Protein AF-A0A838LS29-F1 (afdb_monomer)

Solvent-accessible surface area (backbone atoms only — not comparable to full-atom values): 7226 Å² total; per-residue (Å²): 132,85,78,78,78,80,71,76,75,75,80,71,60,74,45,73,81,57,61,80,43,62,44,79,78,46,74,43,65,39,37,97,50,36,33,42,37,30,31,32,81,41,39,52,58,79,73,52,44,45,55,38,37,40,35,32,22,52,63,91,50,91,59,64,66,37,36,34,31,22,33,35,32,70,69,50,40,70,80,36,83,61,40,15,29,37,35,38,34,34,38,89,30,74,45,78,76,52,75,38,51,57,38,71,37,68,68,57,31,52,53,54,43,49,53,52,49,34,69,74,34,65,92,33,60,65,68,76,128

Mean predicted aligned error: 7.36 Å

Structure (mmCIF, N/CA/C/O backbone):
data_AF-A0A838LS29-F1
#
_entry.id   AF-A0A838LS29-F1
#
loop_
_atom_site.group_PDB
_atom_site.id
_atom_site.type_symbol
_atom_site.label_atom_id
_atom_site.label_alt_id
_atom_site.label_comp_id
_atom_site.label_asym_id
_atom_site.label_entity_id
_atom_site.label_seq_id
_atom_site.pdbx_PDB_ins_code
_atom_site.Cartn_x
_atom_site.Cartn_y
_atom_site.Cartn_z
_atom_site.occupancy
_atom_site.B_iso_or_equiv
_atom_site.auth_seq_id
_atom_site.auth_comp_id
_atom_site.auth_asym_id
_atom_site.auth_atom_id
_atom_site.pdbx_PDB_model_num
ATOM 1 N N . MET A 1 1 ? -27.778 -4.793 33.695 1.00 40.75 1 MET A N 1
ATOM 2 C CA . MET A 1 1 ? -27.990 -5.344 32.341 1.00 40.75 1 MET A CA 1
ATOM 3 C C . MET A 1 1 ? -26.782 -4.949 31.517 1.00 40.75 1 MET A C 1
ATOM 5 O O . MET A 1 1 ? -26.514 -3.760 31.424 1.00 40.75 1 MET A O 1
ATOM 9 N N . ALA A 1 2 ? -25.989 -5.922 31.070 1.00 38.91 2 ALA A N 1
ATOM 10 C CA . ALA A 1 2 ? -24.790 -5.667 30.282 1.00 38.91 2 ALA A CA 1
ATOM 11 C C . ALA A 1 2 ? -25.202 -5.159 28.895 1.00 38.91 2 ALA A C 1
ATOM 13 O O . ALA A 1 2 ? -25.939 -5.836 28.182 1.00 38.91 2 ALA A O 1
ATOM 14 N N . THR A 1 3 ? -24.767 -3.952 28.547 1.00 44.28 3 THR A N 1
ATOM 15 C CA . THR A 1 3 ? -24.791 -3.433 27.180 1.00 44.28 3 THR A CA 1
ATOM 16 C C . THR A 1 3 ? -23.895 -4.333 26.342 1.00 44.28 3 THR A C 1
ATOM 18 O O . THR A 1 3 ? -22.685 -4.364 26.563 1.00 44.28 3 THR A O 1
ATOM 21 N N . GLY A 1 4 ? -24.493 -5.120 25.447 1.00 39.72 4 GLY A N 1
ATOM 22 C CA . GLY A 1 4 ? -23.745 -5.930 24.497 1.00 39.72 4 GLY A CA 1
ATOM 23 C C . GLY A 1 4 ? -22.843 -5.013 23.685 1.00 39.72 4 GLY A C 1
ATOM 24 O O . GLY A 1 4 ? -23.324 -4.139 22.971 1.00 39.72 4 GLY A O 1
ATOM 25 N N . THR A 1 5 ? -21.536 -5.178 23.834 1.00 45.72 5 THR A N 1
ATOM 26 C CA . THR A 1 5 ? -20.572 -4.699 22.855 1.00 45.72 5 THR A CA 1
ATOM 27 C C . THR A 1 5 ? -20.856 -5.480 21.581 1.00 45.72 5 THR A C 1
ATOM 29 O O . THR A 1 5 ? -20.456 -6.635 21.456 1.00 45.72 5 THR A O 1
ATOM 32 N N . GLU A 1 6 ? -21.605 -4.880 20.657 1.00 45.72 6 GLU A N 1
ATOM 33 C CA . GLU A 1 6 ? -21.626 -5.325 19.270 1.00 45.72 6 GLU A CA 1
ATOM 34 C C . GLU A 1 6 ? -20.189 -5.211 18.762 1.00 45.72 6 GLU A C 1
ATOM 36 O O . GLU A 1 6 ? -19.712 -4.146 18.373 1.00 45.72 6 GLU A O 1
ATOM 41 N N . THR A 1 7 ? -19.441 -6.307 18.858 1.00 49.97 7 THR A N 1
ATOM 42 C CA . THR A 1 7 ? -18.169 -6.442 18.167 1.00 49.97 7 THR A CA 1
ATOM 43 C C . THR A 1 7 ? -18.512 -6.452 16.690 1.00 49.97 7 THR A C 1
ATOM 45 O O . THR A 1 7 ? -18.894 -7.493 16.156 1.00 49.97 7 THR A O 1
ATOM 48 N N . ASN A 1 8 ? -18.461 -5.283 16.056 1.00 52.25 8 ASN A N 1
ATOM 49 C CA . ASN A 1 8 ? -18.589 -5.171 14.613 1.00 52.25 8 ASN A CA 1
ATOM 50 C C . ASN A 1 8 ? -17.545 -6.135 14.016 1.00 52.25 8 ASN A C 1
ATOM 52 O O . ASN A 1 8 ? -16.357 -5.977 14.324 1.00 52.25 8 ASN A O 1
ATOM 56 N N . PRO A 1 9 ? -17.955 -7.213 13.320 1.00 58.31 9 PRO A N 1
ATOM 57 C CA . PRO A 1 9 ? -17.022 -8.257 12.934 1.00 58.31 9 PRO A CA 1
ATOM 58 C C . PRO A 1 9 ? -15.950 -7.648 12.036 1.00 58.31 9 PRO A C 1
ATOM 60 O O . PRO A 1 9 ? -16.250 -6.877 11.124 1.00 58.31 9 PRO A O 1
ATOM 63 N N . LEU A 1 10 ? -14.691 -7.970 12.330 1.00 64.94 10 LEU A N 1
ATOM 64 C CA . LEU A 1 10 ? -13.555 -7.525 11.531 1.00 64.94 10 LEU A CA 1
ATOM 65 C C . LEU A 1 10 ? -13.797 -7.886 10.054 1.00 64.94 10 LEU A C 1
ATOM 67 O O . LEU A 1 10 ? -14.325 -8.972 9.781 1.00 64.94 10 LEU A O 1
ATOM 71 N N . PRO A 1 11 ? -13.420 -7.017 9.101 1.00 70.62 11 PRO A N 1
ATOM 72 C CA . PRO A 1 11 ? -13.636 -7.298 7.692 1.00 70.62 11 PRO A CA 1
ATOM 73 C C . PRO A 1 11 ? -12.964 -8.614 7.301 1.00 70.62 11 PRO A C 1
ATOM 75 O O . PRO A 1 11 ? -11.792 -8.849 7.602 1.00 70.62 11 PRO A O 1
ATOM 78 N N . THR A 1 12 ? -13.712 -9.479 6.616 1.00 81.50 12 THR A N 1
ATOM 79 C CA . THR A 1 12 ? -13.142 -10.689 6.020 1.00 81.50 12 THR A CA 1
ATOM 80 C C . THR A 1 12 ? -12.477 -10.303 4.710 1.00 81.50 12 THR A C 1
ATOM 82 O O . THR A 1 12 ? -13.147 -9.878 3.773 1.00 81.50 12 THR A O 1
ATOM 85 N N . TRP A 1 13 ? -11.158 -10.443 4.658 1.00 86.81 13 TRP A N 1
ATOM 86 C CA . TRP A 1 13 ? -10.369 -10.134 3.477 1.00 86.81 13 TRP A CA 1
ATOM 87 C C . TRP A 1 13 ? -10.384 -11.301 2.488 1.00 86.81 13 TRP A C 1
ATOM 89 O O . TRP A 1 13 ? -9.978 -12.410 2.831 1.00 86.81 13 TRP A O 1
ATOM 99 N N . GLN A 1 14 ? -10.807 -11.046 1.249 1.00 87.94 14 GLN A N 1
ATOM 100 C CA . GLN A 1 14 ? -10.693 -12.011 0.151 1.00 87.94 14 GLN A CA 1
ATOM 101 C C . GLN A 1 14 ? -9.237 -12.206 -0.275 1.00 87.94 14 GLN A C 1
ATOM 103 O O . GLN A 1 14 ? -8.837 -13.305 -0.655 1.00 87.94 14 GLN A O 1
ATOM 108 N N . TYR A 1 15 ? -8.446 -11.134 -0.214 1.00 86.81 15 TYR A N 1
ATOM 109 C CA . TYR A 1 15 ? -7.053 -11.155 -0.622 1.00 86.81 15 TYR A CA 1
ATOM 110 C C . TYR A 1 15 ? -6.235 -10.137 0.171 1.00 86.81 15 TYR A C 1
ATOM 112 O O . TYR A 1 15 ? -6.475 -8.934 0.096 1.00 86.81 15 TYR A O 1
ATOM 120 N N . LEU A 1 16 ? -5.258 -10.633 0.926 1.00 89.88 16 LEU A N 1
ATOM 121 C CA . LEU A 1 16 ? -4.243 -9.821 1.591 1.00 89.88 16 LEU A CA 1
ATOM 122 C C . LEU A 1 16 ? -2.946 -9.868 0.775 1.00 89.88 16 LEU A C 1
ATOM 124 O O . LEU A 1 16 ? -2.650 -10.908 0.177 1.00 89.88 16 LEU A O 1
ATOM 128 N N . PRO A 1 17 ? -2.140 -8.791 0.774 1.00 89.88 17 PRO A N 1
ATOM 129 C CA . PRO A 1 17 ? -0.806 -8.868 0.205 1.00 89.88 17 PRO A CA 1
ATOM 130 C C . PRO A 1 17 ? -0.004 -9.918 0.993 1.00 89.88 17 PRO A C 1
ATOM 132 O O . PRO A 1 17 ? -0.041 -9.895 2.226 1.00 89.88 17 PRO A O 1
ATOM 135 N N . PRO A 1 18 ? 0.723 -10.840 0.332 1.00 90.56 18 PRO A N 1
ATOM 136 C CA . PRO A 1 18 ? 1.493 -11.888 1.000 1.00 90.56 18 PRO A CA 1
ATOM 137 C C . PRO A 1 18 ? 2.783 -11.327 1.631 1.00 90.56 18 PRO A C 1
ATOM 139 O O . PRO A 1 18 ? 3.897 -11.690 1.259 1.00 90.56 18 PRO A O 1
ATOM 142 N N . ILE A 1 19 ? 2.636 -10.401 2.578 1.00 91.00 19 ILE A N 1
ATOM 143 C CA . ILE A 1 19 ? 3.711 -9.766 3.341 1.00 91.00 19 ILE A CA 1
ATOM 144 C C . ILE A 1 19 ? 3.846 -10.506 4.673 1.00 91.00 19 ILE A C 1
ATOM 146 O O . ILE A 1 19 ? 2.912 -10.562 5.466 1.00 91.00 19 ILE A O 1
ATOM 150 N N . GLU A 1 20 ? 5.020 -11.080 4.915 1.00 89.38 20 GLU A N 1
ATOM 151 C CA . GLU A 1 20 ? 5.343 -11.832 6.134 1.00 89.38 20 GLU A CA 1
ATOM 152 C C . GLU A 1 20 ? 5.881 -10.925 7.246 1.00 89.38 20 GLU A C 1
ATOM 154 O O . GLU A 1 20 ? 5.768 -11.239 8.429 1.00 89.38 20 GLU A O 1
ATOM 159 N N . TYR A 1 21 ? 6.521 -9.821 6.862 1.00 90.00 21 TYR A N 1
ATOM 160 C CA . TYR A 1 21 ? 7.170 -8.893 7.779 1.00 90.00 21 TYR A CA 1
ATOM 161 C C . TYR A 1 21 ? 7.231 -7.495 7.169 1.00 90.00 21 TYR A C 1
ATOM 163 O O . TYR A 1 21 ? 7.416 -7.352 5.959 1.00 90.00 21 TYR A O 1
ATOM 171 N N . GLY A 1 22 ? 7.141 -6.478 8.022 1.00 90.38 22 GLY A N 1
ATOM 172 C CA . GLY A 1 22 ? 7.400 -5.090 7.676 1.00 90.38 22 GLY A CA 1
ATOM 173 C C . GLY A 1 22 ? 7.780 -4.279 8.907 1.00 90.38 22 GLY A C 1
ATOM 174 O O . GLY A 1 22 ? 7.296 -4.538 10.007 1.00 90.38 22 GLY A O 1
ATOM 175 N N . GLU A 1 23 ? 8.648 -3.293 8.716 1.00 91.94 23 GLU A N 1
ATOM 176 C CA . GLU A 1 23 ? 9.062 -2.361 9.760 1.00 91.94 23 GLU A CA 1
ATOM 177 C C . GLU A 1 23 ? 8.242 -1.077 9.653 1.00 91.94 23 GLU A C 1
ATOM 179 O O . GLU A 1 23 ? 8.277 -0.409 8.617 1.00 91.94 23 GLU A O 1
ATOM 184 N N . THR A 1 24 ? 7.509 -0.726 10.711 1.00 90.56 24 THR A N 1
ATOM 185 C CA . THR A 1 24 ? 6.784 0.548 10.773 1.00 90.56 24 THR A CA 1
ATOM 186 C C . THR A 1 24 ? 7.778 1.696 10.873 1.00 90.56 24 THR A C 1
ATOM 188 O O . THR A 1 24 ? 8.550 1.763 11.825 1.00 90.56 24 THR A O 1
ATOM 191 N N . VAL A 1 25 ? 7.722 2.632 9.931 1.00 90.50 25 VAL A N 1
ATOM 192 C CA . VAL A 1 25 ? 8.613 3.807 9.911 1.00 90.50 25 VAL A CA 1
ATOM 193 C C . VAL A 1 25 ? 7.904 5.101 10.253 1.00 90.50 25 VAL A C 1
ATOM 195 O O . VAL A 1 25 ? 8.532 6.037 10.740 1.00 90.50 25 VAL A O 1
ATOM 198 N N . GLN A 1 26 ? 6.599 5.169 10.007 1.00 83.75 26 GLN A N 1
ATOM 199 C CA . GLN A 1 26 ? 5.817 6.361 10.288 1.00 83.75 26 GLN A C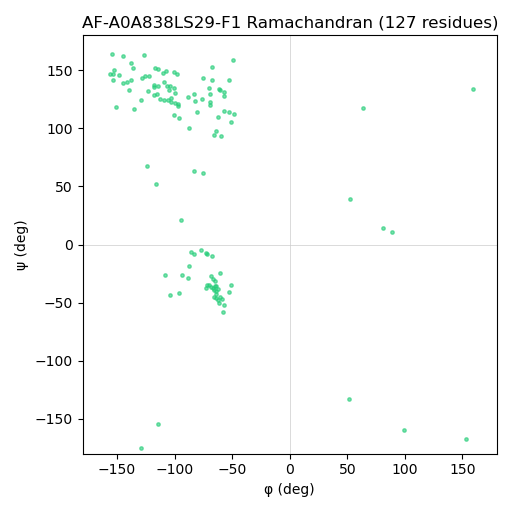A 1
ATOM 200 C C . GLN A 1 26 ? 4.366 5.987 10.557 1.00 83.75 26 GLN A C 1
ATOM 202 O O . GLN A 1 26 ? 3.854 4.991 10.043 1.00 83.75 26 GLN A O 1
ATOM 207 N N . SER A 1 27 ? 3.685 6.773 11.382 1.00 80.88 27 SER A N 1
ATOM 208 C CA . 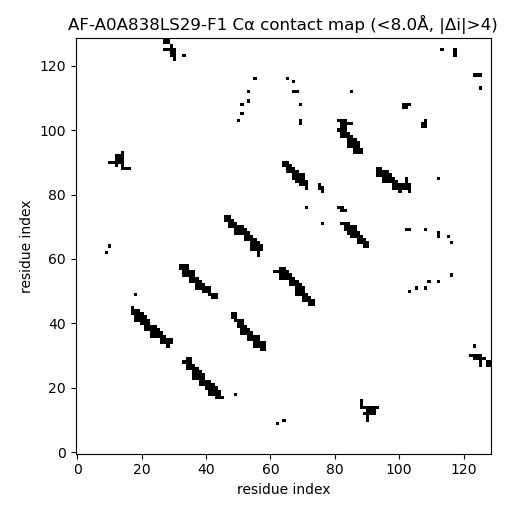SER A 1 27 ? 2.240 6.678 11.551 1.00 80.88 27 SER A CA 1
ATOM 209 C C . SER A 1 27 ? 1.647 8.070 11.692 1.00 80.88 27 SER A C 1
ATOM 211 O O . SER A 1 27 ? 2.225 8.922 12.360 1.00 80.88 27 SER A O 1
ATOM 213 N N . PHE A 1 28 ? 0.500 8.278 11.063 1.00 77.75 28 PHE A N 1
ATOM 214 C CA . PHE A 1 28 ? -0.264 9.514 11.097 1.00 77.75 28 PHE A CA 1
ATOM 215 C C . PHE A 1 28 ? -1.624 9.236 11.737 1.00 77.75 28 PHE A C 1
ATOM 217 O O . PHE A 1 28 ? -2.258 8.213 11.447 1.00 77.75 28 PHE A O 1
ATOM 224 N N . GLY A 1 29 ? -2.065 10.139 12.610 1.00 64.62 29 GLY A N 1
ATOM 225 C CA . GLY A 1 29 ? -3.469 10.206 13.007 1.00 64.62 29 GLY A CA 1
ATOM 226 C C . GLY A 1 29 ? -4.294 10.844 11.888 1.00 64.62 29 GLY A C 1
ATOM 227 O O . GLY A 1 29 ? -3.801 11.730 11.197 1.00 64.62 29 GLY A O 1
ATOM 228 N N . GLY A 1 30 ? -5.521 10.368 11.684 1.00 62.53 30 GLY A N 1
ATOM 229 C CA . GLY A 1 30 ? -6.512 10.984 10.799 1.00 62.53 30 GLY A CA 1
ATOM 230 C C . GLY A 1 30 ? -7.718 11.513 11.580 1.00 62.53 30 GLY A C 1
ATOM 231 O O . GLY A 1 30 ? -7.626 11.785 12.779 1.00 62.53 30 GLY A O 1
ATOM 232 N N . ALA A 1 31 ? -8.872 11.612 10.908 1.00 63.62 31 ALA A N 1
ATOM 233 C CA . ALA A 1 31 ? -10.162 11.850 11.564 1.00 63.62 31 ALA A CA 1
ATOM 234 C C . ALA A 1 31 ? -10.396 10.882 12.744 1.00 63.62 31 ALA A C 1
ATOM 236 O O . ALA A 1 31 ? -9.759 9.825 12.791 1.00 63.62 31 ALA A O 1
ATOM 237 N N . PRO A 1 32 ? -11.282 11.213 13.708 1.00 62.69 32 PRO A N 1
ATOM 238 C CA . PRO A 1 32 ? -11.422 10.454 14.947 1.00 62.69 32 PRO A CA 1
ATOM 239 C C . PRO A 1 32 ? -11.524 8.947 14.707 1.00 62.69 32 PRO A C 1
ATOM 241 O O . PRO A 1 32 ? -12.495 8.449 14.143 1.00 62.69 32 PRO A O 1
ATOM 244 N N . GLY A 1 33 ? -10.492 8.230 15.148 1.00 73.25 33 GLY A N 1
ATOM 245 C CA . GLY A 1 33 ? -10.419 6.784 15.024 1.00 73.25 33 GLY A CA 1
ATOM 246 C C . GLY A 1 33 ? -9.789 6.260 13.737 1.00 73.25 33 GLY A C 1
ATOM 247 O O . GLY A 1 33 ? -9.868 5.061 13.549 1.00 73.25 33 GLY A O 1
ATOM 248 N N . LEU A 1 34 ? -9.147 7.056 12.879 1.00 83.25 34 LEU A N 1
ATOM 249 C CA . LEU A 1 34 ? -8.332 6.539 11.771 1.00 83.25 34 LEU A CA 1
ATOM 250 C C . LEU A 1 34 ? -6.839 6.715 12.039 1.00 83.25 34 LEU A C 1
ATOM 252 O O . LEU A 1 34 ? -6.382 7.772 12.474 1.00 83.25 34 LEU A O 1
ATOM 256 N N . ARG A 1 35 ? -6.071 5.668 11.742 1.00 88.38 35 ARG A N 1
ATOM 257 C CA . ARG A 1 35 ? -4.609 5.664 11.821 1.00 88.38 35 ARG A CA 1
ATOM 258 C C . ARG A 1 35 ? -4.038 5.134 10.519 1.00 88.38 35 ARG A C 1
ATOM 260 O O . ARG A 1 35 ? -4.326 4.000 10.146 1.00 88.38 35 ARG A O 1
ATOM 267 N N . VAL A 1 36 ? -3.169 5.907 9.880 1.00 91.19 36 VAL A N 1
ATOM 268 C CA . VAL A 1 36 ? -2.383 5.446 8.731 1.00 91.19 36 VAL A CA 1
ATOM 269 C C . VAL A 1 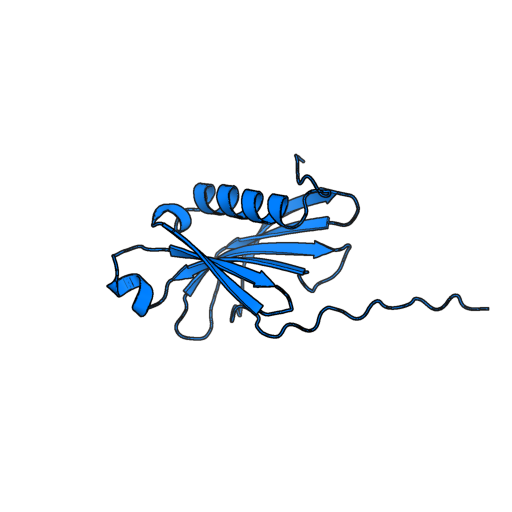36 ? -0.996 5.074 9.228 1.00 91.19 36 VAL A C 1
ATOM 271 O O . VAL A 1 36 ? -0.314 5.913 9.806 1.00 91.19 36 VAL A O 1
ATOM 274 N N . ALA A 1 37 ? -0.562 3.836 9.018 1.00 93.31 37 ALA A N 1
ATOM 275 C CA . ALA A 1 37 ? 0.800 3.407 9.313 1.00 93.31 37 ALA A CA 1
ATOM 276 C C . ALA A 1 37 ? 1.527 3.044 8.022 1.00 93.31 37 ALA A C 1
ATOM 278 O O . ALA A 1 37 ? 0.978 2.355 7.162 1.00 93.31 37 ALA A O 1
ATOM 279 N N . PHE A 1 38 ? 2.771 3.490 7.907 1.00 95.00 38 PHE A N 1
ATOM 280 C CA . PHE A 1 38 ? 3.630 3.180 6.782 1.00 95.00 38 PHE A CA 1
ATOM 281 C C . PHE A 1 38 ? 4.744 2.223 7.184 1.00 95.00 38 PHE A C 1
ATOM 283 O O . PHE A 1 38 ? 5.365 2.374 8.240 1.00 95.00 38 PHE A O 1
ATOM 290 N N . TYR A 1 39 ? 5.025 1.282 6.291 1.00 96.19 39 TYR A N 1
ATOM 291 C CA . TYR A 1 39 ? 5.976 0.205 6.488 1.00 96.19 39 TYR A CA 1
ATOM 292 C C . TYR A 1 39 ? 7.011 0.162 5.363 1.00 96.19 39 TYR A C 1
ATOM 294 O O . TYR A 1 39 ? 6.700 0.405 4.193 1.00 96.19 39 TYR A O 1
ATOM 302 N N . THR A 1 40 ? 8.237 -0.198 5.732 1.00 95.50 40 THR A N 1
ATOM 303 C CA . THR A 1 40 ? 9.367 -0.474 4.834 1.00 95.50 40 THR A CA 1
ATOM 304 C C . THR A 1 40 ? 9.994 -1.828 5.177 1.00 95.50 40 THR A C 1
ATOM 306 O O . THR A 1 40 ? 9.487 -2.551 6.037 1.00 95.50 40 THR A O 1
ATOM 309 N N . ASN A 1 41 ? 11.104 -2.174 4.514 1.00 91.62 41 ASN A N 1
ATOM 310 C CA . ASN A 1 41 ? 11.862 -3.408 4.749 1.00 91.62 41 ASN A CA 1
ATOM 311 C C . ASN A 1 41 ? 10.952 -4.643 4.686 1.00 91.62 41 ASN A C 1
ATOM 313 O O . ASN A 1 41 ? 11.063 -5.572 5.488 1.00 91.62 41 ASN A O 1
ATOM 317 N N . LEU A 1 42 ? 10.010 -4.612 3.739 1.00 94.56 42 LEU A N 1
ATOM 318 C CA . LEU A 1 42 ? 8.986 -5.630 3.619 1.00 94.56 42 LEU A CA 1
ATOM 319 C C . LEU A 1 42 ? 9.597 -6.943 3.137 1.00 94.56 42 LEU A C 1
ATOM 321 O O . LEU A 1 42 ? 10.359 -6.985 2.169 1.00 94.56 42 LEU A O 1
ATOM 325 N N . ARG A 1 43 ? 9.205 -8.034 3.788 1.00 92.00 43 ARG A N 1
ATOM 326 C CA . ARG A 1 43 ? 9.475 -9.390 3.321 1.00 92.00 43 ARG A CA 1
ATOM 327 C C . ARG A 1 43 ? 8.185 -9.976 2.781 1.00 92.00 43 ARG A C 1
ATOM 329 O O . ARG A 1 43 ? 7.178 -10.019 3.480 1.00 92.00 43 ARG A O 1
ATOM 336 N N . SER A 1 44 ? 8.235 -10.426 1.538 1.00 89.44 44 SER A N 1
ATOM 337 C CA . SER A 1 44 ? 7.102 -11.012 0.830 1.00 89.44 44 SER A CA 1
ATOM 338 C C . SER A 1 44 ? 7.282 -12.517 0.676 1.00 89.44 44 SER A C 1
ATOM 340 O O . SER A 1 44 ? 8.411 -13.000 0.570 1.00 89.44 44 SER A O 1
ATOM 342 N N . SER A 1 45 ? 6.173 -13.251 0.645 1.00 86.12 45 SER A N 1
ATOM 343 C CA . SER A 1 45 ? 6.138 -14.622 0.149 1.00 86.12 45 SER A CA 1
ATOM 344 C C . SER A 1 45 ? 5.595 -14.638 -1.280 1.00 86.12 45 SER A C 1
ATOM 346 O O . SER A 1 45 ? 4.603 -13.990 -1.608 1.00 86.12 45 SER A O 1
ATOM 348 N N . GLY A 1 46 ? 6.260 -15.388 -2.160 1.00 87.00 46 GLY A N 1
ATOM 349 C CA . GLY A 1 46 ? 5.846 -15.551 -3.554 1.00 87.00 46 GLY A CA 1
ATOM 350 C C . GLY A 1 46 ? 6.600 -14.666 -4.550 1.00 87.00 46 GLY A C 1
ATOM 351 O O . GLY A 1 46 ? 7.731 -14.249 -4.315 1.00 87.00 46 GLY A O 1
ATOM 352 N N . ALA A 1 47 ? 5.991 -14.466 -5.723 1.00 87.88 47 ALA A N 1
ATOM 353 C CA . ALA A 1 47 ? 6.642 -13.830 -6.872 1.00 87.88 47 ALA A CA 1
ATOM 354 C C . ALA A 1 47 ? 6.522 -12.297 -6.891 1.00 87.88 47 ALA A C 1
ATOM 356 O O . ALA A 1 47 ? 7.273 -11.639 -7.608 1.00 87.88 47 ALA A O 1
ATOM 357 N N . VAL A 1 48 ? 5.575 -11.731 -6.140 1.00 91.00 48 VAL A N 1
ATOM 358 C CA . VAL A 1 48 ? 5.392 -10.280 -6.024 1.00 91.00 48 VAL A CA 1
ATOM 359 C C . VAL A 1 48 ? 6.266 -9.776 -4.887 1.00 91.00 48 VAL A C 1
ATOM 361 O O . VAL A 1 48 ? 6.182 -10.277 -3.771 1.00 91.00 48 VAL A O 1
ATOM 364 N N . GLN A 1 49 ? 7.095 -8.780 -5.172 1.00 92.31 49 GLN A N 1
ATOM 365 C CA . GLN A 1 49 ? 7.905 -8.094 -4.181 1.00 92.31 49 GLN A CA 1
ATOM 366 C C . GLN A 1 49 ? 7.237 -6.782 -3.798 1.00 92.31 49 GLN A C 1
ATOM 368 O O . GLN A 1 49 ? 6.894 -5.977 -4.662 1.00 92.31 49 GLN A O 1
ATOM 373 N N . PHE A 1 50 ? 7.104 -6.553 -2.498 1.00 95.00 50 PHE A N 1
ATOM 374 C CA . PHE A 1 50 ? 6.612 -5.299 -1.947 1.00 95.00 50 PHE A CA 1
ATOM 375 C C . PHE A 1 50 ? 7.781 -4.505 -1.390 1.00 95.00 50 PHE A C 1
ATOM 377 O O . PHE A 1 50 ? 8.641 -5.065 -0.713 1.00 95.00 50 PHE A O 1
ATOM 384 N N . ARG A 1 51 ? 7.815 -3.204 -1.661 1.00 94.81 51 ARG A N 1
ATOM 385 C CA . ARG A 1 51 ? 8.850 -2.313 -1.124 1.00 94.81 51 ARG A CA 1
ATOM 386 C C . ARG A 1 51 ? 8.336 -1.447 0.008 1.00 94.81 51 ARG A C 1
ATOM 388 O O . ARG A 1 51 ? 9.012 -1.309 1.023 1.00 94.81 51 ARG A O 1
ATOM 395 N N . TYR A 1 52 ? 7.137 -0.908 -0.174 1.00 97.25 52 TYR A N 1
ATOM 396 C CA . TYR A 1 52 ? 6.470 -0.044 0.786 1.00 97.25 52 TYR A CA 1
ATOM 397 C C . TYR A 1 52 ? 5.002 -0.439 0.921 1.00 97.25 52 TYR A C 1
ATOM 399 O O . TYR A 1 52 ? 4.406 -0.969 -0.019 1.00 97.25 52 TYR A O 1
ATOM 407 N N . LEU A 1 53 ? 4.437 -0.176 2.094 1.00 97.38 53 LEU A N 1
ATOM 408 C CA . LEU A 1 53 ? 3.034 -0.410 2.412 1.00 97.38 53 LEU A CA 1
ATOM 409 C C . LEU A 1 53 ? 2.523 0.767 3.242 1.00 97.38 53 LEU A C 1
ATOM 411 O O . LEU A 1 53 ? 3.158 1.152 4.217 1.00 97.38 53 LEU A O 1
ATOM 415 N N . ALA A 1 54 ? 1.367 1.300 2.876 1.00 96.06 54 ALA A N 1
ATOM 416 C CA . ALA A 1 54 ? 0.556 2.180 3.700 1.00 96.06 54 ALA A CA 1
ATOM 417 C C . ALA A 1 54 ? -0.687 1.392 4.114 1.00 96.06 54 ALA A C 1
ATOM 419 O O . ALA A 1 54 ? -1.384 0.865 3.251 1.00 96.06 54 ALA A O 1
ATOM 420 N N . ALA A 1 55 ? -0.960 1.284 5.409 1.00 94.75 55 ALA A N 1
ATOM 421 C CA . ALA A 1 55 ? -2.109 0.560 5.936 1.00 94.75 55 ALA A CA 1
ATOM 422 C C . ALA A 1 55 ? -2.959 1.483 6.810 1.00 94.75 55 ALA A C 1
ATOM 424 O O . ALA A 1 55 ? -2.439 2.180 7.683 1.00 94.75 55 ALA A O 1
ATOM 425 N N . VAL A 1 56 ? -4.266 1.473 6.576 1.00 92.44 56 VAL A N 1
ATOM 426 C CA . VAL A 1 56 ? -5.243 2.282 7.305 1.00 92.44 56 VAL A CA 1
ATOM 427 C C . VAL A 1 56 ? -5.974 1.395 8.297 1.00 92.44 56 VAL A C 1
ATOM 429 O O . VAL A 1 56 ? -6.538 0.372 7.918 1.00 92.44 56 VAL A O 1
ATOM 432 N N . TYR A 1 57 ? -5.984 1.799 9.560 1.00 89.94 57 TYR A N 1
ATOM 433 C CA . TYR A 1 57 ? -6.637 1.109 10.669 1.00 89.94 57 TYR A CA 1
ATOM 434 C C . TYR A 1 57 ? -7.731 1.987 11.263 1.00 89.94 57 TYR A C 1
ATOM 436 O O . TYR A 1 57 ? -7.596 3.212 11.257 1.00 89.94 57 TYR A O 1
ATOM 444 N N . VAL A 1 58 ? -8.760 1.357 11.839 1.00 83.81 58 VAL A N 1
ATOM 445 C CA . VAL A 1 58 ? -9.748 2.049 12.679 1.00 83.81 58 VAL A CA 1
ATOM 446 C C . VAL A 1 58 ? -9.519 1.748 14.158 1.00 83.81 58 VAL A C 1
ATOM 448 O O . VAL A 1 58 ? -9.344 0.591 14.536 1.00 83.81 58 VAL A O 1
ATOM 451 N N . GLY A 1 59 ? -9.533 2.782 14.997 1.00 76.00 59 GLY A N 1
ATOM 452 C CA . GLY A 1 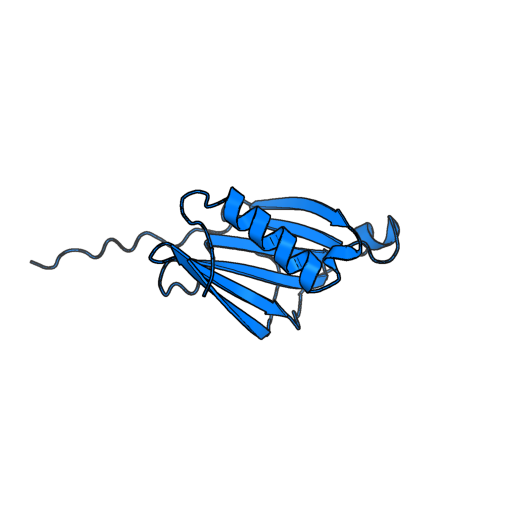59 ? -9.262 2.719 16.428 1.00 76.00 59 GLY A CA 1
ATOM 453 C C . GLY A 1 59 ? -7.952 1.990 16.721 1.00 76.00 59 GLY A C 1
ATO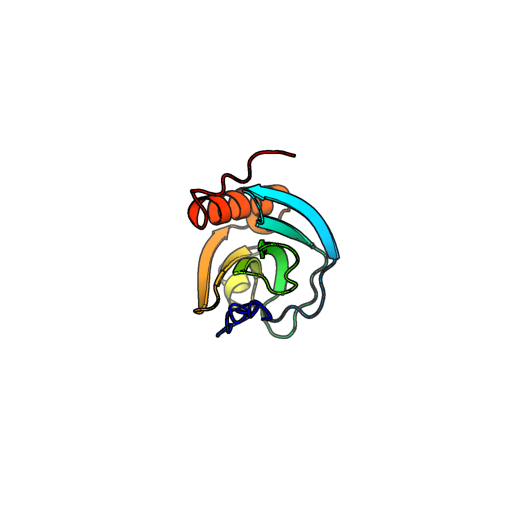M 454 O O . GLY A 1 59 ? -6.944 2.196 16.047 1.00 76.00 59 GLY A O 1
ATOM 455 N N . ASP A 1 60 ? -8.008 1.076 17.686 1.00 75.12 60 ASP A N 1
ATOM 456 C CA . ASP A 1 60 ? -6.877 0.233 18.086 1.00 75.12 60 ASP A CA 1
ATOM 457 C C . ASP A 1 60 ? -6.876 -1.140 17.387 1.00 75.12 60 ASP A C 1
ATOM 459 O O . ASP A 1 60 ? -6.273 -2.101 17.872 1.00 75.12 60 ASP A O 1
ATOM 463 N N . THR A 1 61 ? -7.568 -1.277 16.249 1.00 80.81 61 THR A N 1
ATOM 464 C CA . THR A 1 61 ? -7.609 -2.558 15.532 1.00 80.81 61 THR A CA 1
ATOM 465 C C . THR A 1 61 ? -6.240 -2.920 14.952 1.00 80.81 61 THR A C 1
ATOM 467 O O . THR A 1 61 ? -5.491 -2.081 14.448 1.00 80.81 61 THR A O 1
ATOM 470 N N . MET A 1 62 ? -5.914 -4.214 15.006 1.00 81.06 62 MET A N 1
ATOM 471 C CA . MET A 1 62 ? -4.721 -4.771 14.355 1.00 81.06 62 MET A CA 1
ATOM 472 C C . MET A 1 62 ? -4.965 -5.142 12.887 1.00 81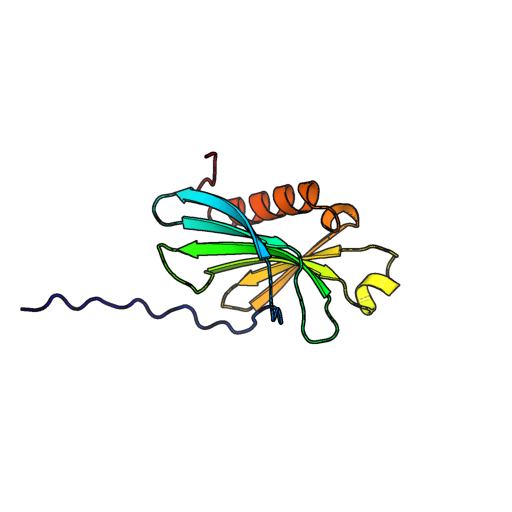.06 62 MET A C 1
ATOM 474 O O . MET A 1 62 ? -4.030 -5.523 12.190 1.00 81.06 62 MET A O 1
ATOM 478 N N . PHE A 1 63 ? -6.211 -5.051 12.417 1.00 84.50 63 PHE A N 1
ATOM 479 C CA . PHE A 1 63 ? -6.591 -5.408 11.057 1.00 84.50 63 PHE A CA 1
ATOM 480 C C . PHE A 1 63 ? -6.788 -4.136 10.239 1.00 84.50 63 PHE A C 1
ATOM 482 O O . PHE A 1 63 ? -7.607 -3.299 10.628 1.00 84.50 63 PHE A O 1
ATOM 489 N N . PRO A 1 64 ? -6.063 -3.967 9.125 1.00 90.38 64 PRO A N 1
ATOM 490 C CA . PRO A 1 64 ? -6.279 -2.817 8.272 1.00 90.38 64 PRO A CA 1
ATOM 491 C C . PRO A 1 64 ? -7.657 -2.904 7.606 1.00 90.38 64 PRO A C 1
ATOM 493 O O . PRO A 1 64 ? -8.189 -3.994 7.382 1.00 90.38 64 PRO A O 1
ATOM 496 N N . LEU A 1 65 ? -8.221 -1.746 7.276 1.00 90.44 65 LEU A N 1
ATOM 497 C CA . LEU A 1 65 ? -9.399 -1.599 6.418 1.00 90.44 65 LEU A CA 1
ATOM 498 C C . LEU A 1 65 ? -9.020 -1.366 4.959 1.00 90.44 65 LEU A C 1
ATOM 500 O O . LEU A 1 65 ? -9.792 -1.668 4.058 1.00 90.44 65 LEU A O 1
ATOM 504 N N . PHE A 1 66 ? -7.835 -0.809 4.736 1.00 93.38 66 PHE A N 1
ATOM 505 C CA . PHE A 1 66 ? -7.363 -0.411 3.424 1.00 93.38 66 PHE A CA 1
ATOM 506 C C . PHE A 1 66 ? -5.846 -0.450 3.405 1.00 93.38 66 PHE A C 1
ATOM 508 O O . PHE A 1 66 ? -5.200 -0.081 4.391 1.00 93.38 66 PHE A O 1
ATOM 515 N N . MET A 1 67 ? -5.273 -0.893 2.293 1.00 96.56 67 MET A N 1
ATOM 516 C CA . MET A 1 67 ? -3.829 -0.895 2.112 1.00 96.56 67 MET A CA 1
ATOM 517 C C . MET A 1 67 ? -3.447 -0.431 0.713 1.00 96.56 67 MET A C 1
ATOM 519 O O . MET A 1 67 ? -4.080 -0.808 -0.273 1.00 96.56 67 MET A O 1
ATOM 523 N N . VAL A 1 68 ? -2.363 0.336 0.641 1.00 97.75 68 VAL A N 1
ATOM 524 C CA . VAL A 1 68 ? -1.688 0.712 -0.601 1.00 97.75 68 VAL A CA 1
ATOM 525 C C . VAL A 1 68 ? -0.275 0.154 -0.568 1.00 97.75 68 VAL A C 1
ATOM 527 O O . VAL A 1 68 ? 0.456 0.382 0.393 1.00 97.75 68 VAL A O 1
ATOM 530 N N . THR A 1 69 ? 0.134 -0.557 -1.607 1.00 97.69 69 THR A N 1
ATOM 531 C CA . THR A 1 69 ? 1.467 -1.145 -1.734 1.00 97.69 69 THR A CA 1
ATOM 532 C C . THR A 1 69 ? 2.240 -0.513 -2.879 1.00 97.69 69 THR A C 1
ATOM 534 O O . THR A 1 69 ? 1.670 -0.097 -3.882 1.00 97.69 69 THR A O 1
ATOM 537 N N . SER A 1 70 ? 3.562 -0.485 -2.741 1.00 97.12 70 SER A N 1
ATOM 538 C CA . SER A 1 70 ? 4.485 -0.391 -3.870 1.00 97.12 70 SER A CA 1
ATOM 539 C C . SER A 1 70 ? 4.945 -1.804 -4.207 1.00 97.12 70 SER A C 1
ATOM 541 O O . SER A 1 70 ? 5.671 -2.421 -3.420 1.00 97.12 70 SER A O 1
ATOM 543 N N . GLU A 1 71 ? 4.478 -2.336 -5.335 1.00 94.94 71 GLU A N 1
ATOM 544 C CA . GLU A 1 71 ? 4.662 -3.736 -5.717 1.00 94.94 71 GLU A CA 1
ATOM 545 C C . GLU A 1 71 ? 5.366 -3.894 -7.068 1.00 94.94 71 GLU A C 1
ATOM 547 O O . GLU A 1 71 ? 5.194 -3.103 -7.992 1.00 94.94 71 GLU A O 1
ATOM 552 N N . THR A 1 72 ? 6.181 -4.932 -7.199 1.00 93.19 72 THR A N 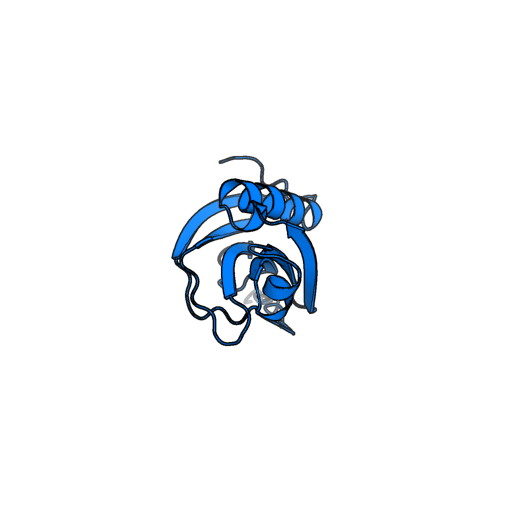1
ATOM 553 C CA . THR A 1 72 ? 6.796 -5.322 -8.467 1.00 93.19 72 THR A CA 1
ATOM 554 C C . THR A 1 72 ? 6.754 -6.835 -8.625 1.00 93.19 72 THR A C 1
ATOM 556 O O . THR A 1 72 ? 6.644 -7.578 -7.653 1.00 93.19 72 THR A O 1
ATOM 559 N N . SER A 1 73 ? 6.803 -7.318 -9.858 1.00 90.56 73 SER A N 1
ATOM 560 C CA . SER A 1 73 ? 6.761 -8.746 -10.171 1.00 90.56 73 SER A CA 1
ATOM 561 C C . SER A 1 73 ? 7.645 -9.037 -11.382 1.00 90.56 73 SER A C 1
ATOM 563 O O . SER A 1 73 ? 7.952 -8.114 -12.142 1.00 90.56 73 SER A O 1
ATOM 565 N N . PRO A 1 74 ? 8.036 -10.302 -11.622 1.00 87.25 74 PRO A N 1
ATOM 566 C CA . PRO A 1 74 ? 8.776 -10.666 -12.825 1.00 87.25 74 PRO A CA 1
ATOM 567 C C . PRO A 1 74 ? 8.087 -10.196 -14.110 1.00 87.25 74 PRO A C 1
ATOM 569 O O . PRO A 1 74 ? 8.759 -9.679 -14.992 1.00 87.25 74 PRO A O 1
ATOM 572 N N . GLY A 1 75 ? 6.755 -10.303 -14.192 1.00 85.75 75 GLY A N 1
ATOM 573 C CA . GLY A 1 75 ? 5.985 -9.810 -15.339 1.00 85.75 75 GLY A CA 1
ATOM 574 C C . GLY A 1 75 ? 6.101 -8.296 -15.512 1.00 85.75 75 GLY A C 1
ATOM 575 O O . GLY A 1 75 ? 6.443 -7.824 -16.590 1.00 85.75 75 GLY A O 1
ATOM 576 N N . LEU A 1 76 ? 5.920 -7.534 -14.430 1.00 84.81 76 LEU A N 1
ATOM 577 C CA . LEU A 1 76 ? 6.012 -6.073 -14.472 1.00 84.81 76 LEU A CA 1
ATOM 578 C C . LEU A 1 76 ? 7.430 -5.583 -14.814 1.00 84.81 76 LEU A C 1
ATOM 580 O O . LEU A 1 76 ? 7.603 -4.595 -15.526 1.00 84.81 76 LEU A O 1
ATOM 584 N N . ALA A 1 77 ? 8.449 -6.295 -14.332 1.00 78.88 77 ALA A N 1
ATOM 585 C CA . ALA A 1 77 ? 9.847 -5.991 -14.608 1.00 78.88 77 ALA A CA 1
ATOM 586 C C . ALA A 1 77 ? 10.235 -6.240 -16.079 1.00 78.88 77 ALA A C 1
ATOM 588 O O . ALA A 1 77 ? 11.155 -5.586 -16.580 1.00 78.88 77 ALA A O 1
ATOM 589 N N . LEU A 1 78 ? 9.546 -7.156 -16.774 1.00 78.31 78 LEU A N 1
ATOM 590 C CA . LEU A 1 78 ? 9.750 -7.416 -18.204 1.00 78.31 78 LEU A CA 1
ATOM 591 C C . LEU A 1 78 ? 9.213 -6.275 -19.079 1.00 78.31 78 LEU A C 1
ATOM 593 O O . LEU A 1 78 ? 9.851 -5.928 -20.071 1.00 78.31 78 LEU A O 1
ATOM 597 N N . ASP A 1 79 ? 8.114 -5.635 -18.672 1.00 72.12 79 ASP A N 1
ATOM 598 C CA . ASP A 1 79 ? 7.527 -4.484 -19.376 1.00 72.12 79 ASP A CA 1
ATOM 599 C C . ASP A 1 79 ? 8.361 -3.195 -19.241 1.00 72.12 79 ASP A C 1
ATOM 601 O O . ASP A 1 79 ? 8.056 -2.169 -19.860 1.00 72.12 79 ASP A O 1
ATOM 605 N N . GLY A 1 80 ? 9.396 -3.205 -18.399 1.00 63.69 80 GLY A N 1
ATOM 606 C CA . GLY A 1 80 ? 10.347 -2.113 -18.231 1.00 63.69 80 GLY A CA 1
ATOM 607 C C . GLY A 1 80 ? 11.086 -2.195 -16.898 1.00 63.69 80 GLY A C 1
ATOM 608 O O . GLY A 1 80 ? 10.478 -2.381 -15.844 1.00 63.69 80 GLY A O 1
ATOM 609 N N . LYS A 1 81 ? 12.413 -2.010 -16.931 1.00 64.38 81 LYS A N 1
ATOM 610 C CA . LYS A 1 81 ? 13.244 -2.021 -15.719 1.00 64.38 81 LYS A CA 1
ATOM 611 C C . LYS A 1 81 ? 12.750 -0.976 -14.720 1.00 64.38 81 LYS A C 1
ATOM 613 O O . LYS A 1 81 ? 12.649 0.201 -15.049 1.00 64.38 81 LYS A O 1
ATOM 618 N N . GLY A 1 82 ? 12.520 -1.419 -13.487 1.00 67.38 82 GLY A N 1
ATOM 619 C CA . GLY A 1 82 ? 12.226 -0.534 -12.365 1.00 67.38 82 GLY A CA 1
ATOM 620 C C . GLY A 1 82 ? 10.782 -0.055 -12.282 1.00 67.38 82 GLY A C 1
ATOM 621 O O . GLY A 1 82 ? 10.543 0.877 -11.531 1.00 67.38 82 GLY A O 1
ATOM 622 N N . LYS A 1 83 ? 9.830 -0.660 -13.004 1.00 86.25 83 LYS A N 1
ATOM 623 C CA . LYS A 1 83 ? 8.405 -0.364 -12.813 1.00 86.25 83 LYS A CA 1
ATOM 624 C C . LYS A 1 83 ? 7.917 -0.890 -11.460 1.00 86.25 83 LYS A C 1
ATOM 626 O O . LYS A 1 83 ? 8.112 -2.063 -11.126 1.00 86.25 83 LYS A O 1
ATOM 631 N N . TRP A 1 84 ? 7.262 -0.005 -10.720 1.00 94.38 84 TRP A N 1
ATOM 632 C CA . TRP A 1 84 ? 6.547 -0.297 -9.487 1.00 94.38 84 TRP A CA 1
ATOM 633 C C . TRP A 1 84 ? 5.077 0.037 -9.707 1.00 94.38 84 TRP A C 1
ATOM 635 O O . TRP A 1 84 ? 4.748 1.055 -10.313 1.00 94.38 84 TRP A O 1
ATOM 645 N N . ALA A 1 85 ? 4.199 -0.843 -9.261 1.00 95.19 85 ALA A N 1
ATOM 646 C CA . ALA A 1 85 ? 2.763 -0.658 -9.293 1.00 95.19 85 ALA A CA 1
ATOM 647 C C . ALA A 1 85 ? 2.274 -0.157 -7.931 1.00 95.19 85 ALA A C 1
ATOM 649 O O . ALA A 1 85 ? 2.806 -0.548 -6.891 1.00 95.19 85 ALA A O 1
ATOM 650 N N . LEU A 1 86 ? 1.239 0.679 -7.947 1.00 97.12 86 LEU A N 1
ATOM 651 C CA . LEU A 1 86 ? 0.431 0.968 -6.770 1.00 97.12 86 LEU A CA 1
ATOM 652 C C . LEU A 1 86 ? -0.678 -0.072 -6.668 1.00 97.12 86 LEU A C 1
ATOM 654 O O . LEU A 1 86 ? -1.687 0.014 -7.375 1.00 97.12 86 LEU A O 1
ATOM 658 N N . GLY A 1 87 ? -0.483 -1.065 -5.806 1.00 96.81 87 GLY A N 1
ATOM 659 C CA . GLY A 1 87 ? -1.512 -2.043 -5.476 1.00 96.81 87 GLY A CA 1
ATOM 660 C C . GLY A 1 87 ? -2.437 -1.483 -4.406 1.00 96.81 87 GLY A C 1
ATOM 661 O O . GLY A 1 87 ? -1.976 -0.989 -3.383 1.00 96.81 87 GLY A O 1
ATOM 662 N N . VAL A 1 88 ? -3.746 -1.549 -4.620 1.00 97.50 88 VAL A N 1
ATOM 663 C CA . VAL A 1 88 ? -4.744 -1.188 -3.610 1.00 97.50 88 VAL A CA 1
ATOM 664 C C . VAL A 1 88 ? -5.496 -2.431 -3.191 1.00 97.50 88 VAL A C 1
ATOM 666 O O . VAL A 1 88 ? -6.076 -3.119 -4.029 1.00 97.50 88 VAL A O 1
ATOM 669 N N . PHE A 1 89 ? -5.510 -2.682 -1.890 1.00 96.25 89 PHE A N 1
ATOM 670 C CA . PHE A 1 89 ? -6.158 -3.822 -1.272 1.00 96.25 89 PHE A CA 1
ATOM 671 C C . PHE A 1 89 ? -7.303 -3.323 -0.390 1.00 96.25 89 PHE A C 1
ATOM 673 O O . PHE A 1 89 ? -7.115 -2.449 0.462 1.00 96.25 89 PHE A O 1
ATOM 680 N N . ARG A 1 90 ? -8.476 -3.920 -0.596 1.00 94.06 90 ARG A N 1
ATOM 681 C CA . ARG A 1 90 ? -9.694 -3.771 0.205 1.00 94.06 90 ARG A CA 1
ATOM 682 C C . ARG A 1 90 ? -10.194 -5.156 0.635 1.00 94.06 90 ARG A C 1
ATOM 684 O O . ARG A 1 90 ? -9.801 -6.147 0.010 1.00 94.06 90 ARG A O 1
ATOM 691 N N . PRO A 1 91 ? -11.073 -5.263 1.645 1.00 91.00 91 PRO A N 1
ATOM 692 C CA . PRO A 1 91 ? -11.640 -6.547 2.050 1.00 91.00 91 PRO A CA 1
ATOM 693 C C . PRO A 1 91 ? -12.226 -7.351 0.878 1.00 91.00 91 PRO A C 1
ATOM 695 O O . PRO A 1 91 ? -12.090 -8.570 0.827 1.00 91.00 91 PRO A O 1
ATOM 698 N N . GLU A 1 92 ? -12.810 -6.671 -0.104 1.00 90.25 92 GLU A N 1
ATOM 699 C CA . GLU A 1 92 ? -13.414 -7.250 -1.301 1.00 90.25 92 GLU A CA 1
ATOM 700 C C . GLU A 1 92 ? -12.437 -7.579 -2.442 1.00 90.25 92 GLU A C 1
ATOM 702 O O . GLU A 1 92 ? -12.858 -8.210 -3.409 1.00 90.25 92 GLU A O 1
ATOM 707 N N . GLY A 1 93 ? -11.157 -7.193 -2.366 1.00 93.31 93 GLY A N 1
ATOM 708 C CA . GLY A 1 93 ? -10.172 -7.578 -3.380 1.00 93.31 93 GLY A CA 1
ATOM 709 C C . GLY A 1 93 ? -8.982 -6.634 -3.559 1.00 93.31 93 GLY A C 1
ATOM 710 O O . GLY A 1 93 ? -8.721 -5.738 -2.758 1.00 93.31 93 GLY A O 1
ATOM 711 N N . HIS A 1 94 ? -8.248 -6.850 -4.651 1.00 94.50 94 HIS A N 1
ATOM 712 C CA . HIS A 1 94 ? -7.036 -6.109 -5.013 1.00 94.50 94 HIS A CA 1
ATOM 713 C C . HIS A 1 94 ? -7.112 -5.569 -6.437 1.00 94.50 94 HIS A C 1
ATOM 715 O O . HIS A 1 94 ? -7.663 -6.209 -7.332 1.00 94.50 94 HIS A O 1
ATOM 721 N N . ALA A 1 95 ? -6.562 -4.373 -6.635 1.00 94.69 95 ALA A N 1
ATOM 722 C CA . ALA A 1 95 ? -6.447 -3.747 -7.941 1.00 94.69 95 ALA A CA 1
ATOM 723 C C . ALA A 1 95 ? -5.153 -2.940 -8.054 1.00 94.69 95 ALA A C 1
ATOM 725 O O . ALA A 1 95 ? -4.812 -2.173 -7.154 1.00 94.69 95 ALA A O 1
ATOM 726 N N . THR A 1 96 ? -4.490 -3.029 -9.203 1.00 95.12 96 THR A N 1
ATOM 727 C CA . THR A 1 96 ? -3.427 -2.094 -9.582 1.00 95.12 96 THR A CA 1
ATOM 728 C C . THR A 1 96 ? -4.047 -0.770 -10.029 1.00 95.12 96 THR A C 1
ATOM 730 O O . THR A 1 96 ? -4.911 -0.757 -10.907 1.00 95.12 96 THR A O 1
ATOM 733 N N . LYS A 1 97 ? -3.633 0.345 -9.417 1.00 95.44 97 LYS A N 1
ATOM 734 C CA . LYS A 1 97 ? -4.152 1.689 -9.723 1.00 95.44 97 LYS A CA 1
ATOM 735 C C . LYS A 1 97 ? -3.298 2.462 -10.710 1.00 95.44 97 LYS A C 1
ATOM 737 O O . LYS A 1 97 ? -3.855 3.102 -11.593 1.00 9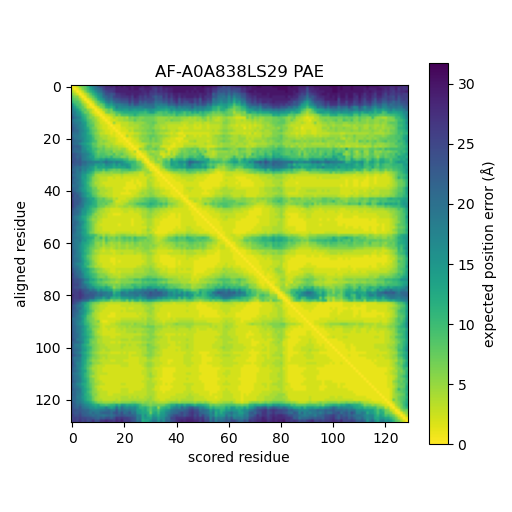5.44 97 LYS A O 1
ATOM 742 N N . ASP A 1 98 ? -1.983 2.390 -10.559 1.00 94.62 98 ASP A N 1
ATOM 743 C CA . ASP A 1 98 ? -1.042 3.050 -11.458 1.00 94.62 98 ASP A CA 1
ATOM 744 C C . ASP A 1 98 ? 0.306 2.317 -11.458 1.00 94.62 98 ASP A C 1
ATOM 746 O O . ASP A 1 98 ? 0.573 1.492 -10.579 1.00 94.62 98 ASP A O 1
ATOM 750 N N . ILE A 1 99 ? 1.145 2.593 -12.455 1.00 94.00 99 ILE A N 1
ATOM 751 C CA . ILE A 1 99 ? 2.467 2.001 -12.645 1.00 94.00 99 ILE A CA 1
ATOM 752 C C . ILE A 1 99 ? 3.457 3.105 -13.013 1.00 94.00 99 ILE A C 1
ATOM 754 O O . ILE A 1 99 ? 3.398 3.684 -14.095 1.00 94.00 99 ILE A O 1
ATOM 758 N N . SER A 1 100 ? 4.446 3.324 -12.152 1.00 92.88 100 SER A N 1
ATOM 759 C CA . SER A 1 100 ? 5.522 4.288 -12.376 1.00 92.88 100 SER A CA 1
ATOM 760 C C . SER A 1 100 ? 6.814 3.800 -11.720 1.00 92.88 100 SER A C 1
ATOM 762 O O . SER A 1 100 ? 6.769 3.175 -10.657 1.00 92.88 100 SER A O 1
ATOM 764 N N . PRO A 1 101 ? 7.997 4.073 -12.300 1.00 92.38 101 PRO A N 1
ATOM 765 C CA . PRO A 1 101 ? 9.254 3.832 -11.599 1.00 92.38 101 PRO A CA 1
ATOM 766 C C . PRO A 1 101 ? 9.391 4.646 -10.305 1.00 92.38 101 PRO A C 1
ATOM 768 O O . PRO A 1 101 ? 10.088 4.217 -9.382 1.00 92.38 101 PRO A O 1
ATOM 771 N N . ASP A 1 102 ? 8.694 5.780 -10.200 1.00 94.31 102 ASP A N 1
ATOM 772 C CA . ASP A 1 102 ? 8.791 6.670 -9.045 1.00 94.31 102 ASP A CA 1
ATOM 773 C C . ASP A 1 102 ? 8.245 6.037 -7.768 1.00 94.31 102 ASP A C 1
ATOM 775 O O . ASP A 1 102 ? 8.776 6.304 -6.691 1.00 94.31 102 ASP A O 1
ATOM 779 N N . TYR A 1 103 ? 7.269 5.130 -7.873 1.00 95.25 103 TYR A N 1
ATOM 780 C CA . TYR A 1 103 ? 6.701 4.425 -6.718 1.00 95.25 103 TYR A CA 1
ATOM 781 C C . TYR A 1 103 ? 7.691 3.459 -6.058 1.00 95.25 103 TYR A C 1
ATOM 783 O O . TYR A 1 103 ? 7.451 2.982 -4.949 1.00 95.25 103 TYR A O 1
ATOM 791 N N . GLY A 1 104 ? 8.840 3.208 -6.690 1.00 93.44 104 GLY A N 1
ATOM 792 C CA . GLY A 1 104 ? 9.983 2.552 -6.062 1.00 93.44 104 GLY A CA 1
ATOM 793 C C . GLY A 1 104 ? 10.731 3.427 -5.060 1.00 93.44 104 GLY A C 1
ATOM 794 O O . GLY A 1 104 ? 11.622 2.928 -4.377 1.00 93.44 104 GLY A O 1
ATOM 795 N N . ASN A 1 105 ? 10.395 4.712 -4.962 1.00 94.88 105 ASN A N 1
ATOM 796 C CA . ASN A 1 105 ? 10.991 5.666 -4.039 1.00 94.88 105 ASN A CA 1
ATOM 797 C C . ASN A 1 105 ? 9.989 6.055 -2.949 1.00 94.88 105 ASN A C 1
ATOM 799 O O . ASN A 1 105 ? 8.787 6.143 -3.191 1.00 94.88 105 ASN A O 1
ATOM 803 N N . TRP A 1 106 ? 10.507 6.339 -1.753 1.00 94.12 106 TRP A N 1
ATOM 804 C CA . TRP A 1 106 ? 9.694 6.619 -0.570 1.00 94.12 106 TRP A CA 1
ATOM 805 C C . TRP A 1 106 ? 8.730 7.798 -0.749 1.00 94.12 106 TRP A C 1
ATOM 807 O O . TRP A 1 106 ? 7.524 7.624 -0.625 1.00 94.12 106 TRP A O 1
ATOM 817 N N . HIS A 1 107 ? 9.239 8.993 -1.066 1.00 94.88 107 HIS A N 1
ATOM 818 C CA . HIS A 1 107 ? 8.403 10.199 -1.105 1.00 94.88 107 HIS A CA 1
ATOM 819 C C . HIS A 1 107 ? 7.302 10.148 -2.180 1.00 94.88 107 HIS A C 1
ATOM 821 O O . HIS A 1 107 ? 6.158 10.444 -1.836 1.00 94.88 107 HIS A O 1
ATOM 827 N N . PRO A 1 108 ? 7.575 9.729 -3.435 1.00 95.81 108 PRO A N 1
ATOM 828 C CA . PRO A 1 108 ? 6.515 9.578 -4.431 1.00 95.81 108 PRO A CA 1
ATOM 829 C C . PRO A 1 108 ? 5.476 8.521 -4.044 1.00 95.81 108 PRO A C 1
ATOM 831 O O . PRO A 1 108 ? 4.286 8.734 -4.261 1.00 95.81 108 PRO A O 1
ATOM 834 N N . PHE A 1 109 ? 5.904 7.406 -3.437 1.00 96.56 109 PHE A N 1
ATOM 835 C CA . PHE A 1 109 ? 4.977 6.402 -2.918 1.00 96.56 109 PHE A CA 1
ATOM 836 C C . PHE A 1 109 ? 4.069 6.977 -1.827 1.00 96.56 109 PHE A C 1
ATOM 838 O O . PHE A 1 109 ? 2.856 6.819 -1.912 1.00 96.56 109 PHE A O 1
ATOM 845 N N . VAL A 1 110 ? 4.637 7.655 -0.824 1.00 94.88 110 VAL A N 1
ATOM 846 C CA . VAL A 1 110 ? 3.860 8.241 0.279 1.00 94.88 110 VAL A CA 1
ATOM 847 C C . VAL A 1 110 ? 2.841 9.242 -0.254 1.00 94.88 110 VAL A C 1
ATOM 849 O O . VAL A 1 110 ? 1.677 9.157 0.122 1.00 94.88 110 VAL A O 1
ATOM 852 N N . ALA A 1 111 ? 3.244 10.139 -1.158 1.00 94.75 111 ALA A N 1
ATOM 853 C CA . ALA A 1 111 ? 2.337 11.118 -1.754 1.00 94.75 111 ALA A CA 1
ATOM 854 C C . ALA A 1 111 ? 1.148 10.437 -2.455 1.00 94.75 111 ALA A C 1
ATOM 856 O O . ALA A 1 111 ? -0.003 10.711 -2.119 1.00 94.75 111 ALA A O 1
ATOM 857 N N . ALA A 1 112 ? 1.417 9.478 -3.345 1.00 96.31 112 ALA A N 1
ATOM 858 C CA . ALA A 1 112 ? 0.365 8.777 -4.078 1.00 96.31 112 ALA A CA 1
ATOM 859 C C . ALA A 1 112 ? -0.520 7.902 -3.169 1.00 96.31 112 ALA A C 1
ATOM 861 O O . ALA A 1 112 ? -1.733 7.824 -3.357 1.00 96.31 112 ALA A O 1
ATOM 862 N N . ALA A 1 113 ? 0.061 7.256 -2.154 1.00 95.69 113 ALA A N 1
ATOM 863 C CA . ALA A 1 113 ? -0.697 6.485 -1.175 1.00 95.69 113 ALA A CA 1
ATOM 864 C C . ALA A 1 113 ? -1.642 7.380 -0.366 1.00 95.69 113 ALA A C 1
ATOM 866 O O . ALA A 1 113 ? -2.795 7.011 -0.161 1.00 95.69 113 ALA A O 1
ATOM 867 N N . MET A 1 114 ? -1.187 8.562 0.054 1.00 92.56 114 MET A N 1
ATOM 868 C CA . MET A 1 114 ? -2.023 9.519 0.780 1.00 92.56 114 MET A CA 1
ATOM 869 C C . MET A 1 114 ? -3.162 10.064 -0.084 1.00 92.56 114 MET A C 1
ATOM 871 O O . MET A 1 114 ? -4.278 10.174 0.414 1.00 92.56 114 MET A O 1
ATOM 875 N N . GLU A 1 115 ? -2.928 10.331 -1.372 1.00 93.44 115 GLU A N 1
ATOM 876 C CA . GLU A 1 115 ? -3.995 10.707 -2.312 1.00 93.44 115 GLU A CA 1
ATOM 877 C C . GLU A 1 115 ? -5.055 9.604 -2.441 1.00 93.44 115 GLU A C 1
ATOM 879 O O . GLU A 1 115 ? -6.253 9.878 -2.366 1.00 93.44 115 GLU A O 1
ATOM 884 N N . LEU A 1 116 ? -4.628 8.342 -2.569 1.00 94.81 116 LEU A N 1
ATOM 885 C CA . LEU A 1 116 ? -5.537 7.194 -2.629 1.00 94.81 116 LEU A CA 1
ATOM 886 C C . LEU A 1 116 ? -6.321 7.008 -1.324 1.00 94.81 116 LEU A C 1
ATOM 888 O O . LEU A 1 116 ? -7.510 6.707 -1.370 1.00 94.81 116 LEU A O 1
ATOM 892 N N . ILE A 1 117 ? -5.676 7.202 -0.172 1.00 91.81 117 ILE A N 1
ATOM 893 C CA . ILE A 1 117 ? -6.324 7.130 1.144 1.00 91.81 117 ILE A CA 1
ATOM 894 C C . ILE A 1 117 ? -7.340 8.265 1.303 1.00 91.81 117 ILE A C 1
ATOM 896 O O . ILE A 1 117 ? -8.459 8.013 1.734 1.00 91.81 117 ILE A O 1
ATOM 900 N N . ALA A 1 118 ? -6.992 9.496 0.927 1.00 88.94 118 ALA A N 1
ATOM 901 C CA . ALA A 1 118 ? -7.910 10.631 0.992 1.00 88.94 118 ALA A CA 1
ATOM 902 C C . ALA A 1 118 ? -9.115 10.449 0.053 1.00 88.94 118 ALA A C 1
ATOM 904 O O . ALA A 1 118 ? -10.230 10.817 0.408 1.00 88.94 118 ALA A O 1
ATOM 905 N N . ALA A 1 119 ? -8.914 9.843 -1.121 1.00 91.00 119 ALA A N 1
ATOM 906 C CA . ALA A 1 119 ? -10.004 9.506 -2.032 1.00 91.00 119 ALA A CA 1
ATOM 907 C C . ALA A 1 119 ? -10.916 8.392 -1.486 1.00 91.00 119 ALA A C 1
ATOM 909 O O . ALA A 1 119 ? -12.124 8.432 -1.709 1.00 91.00 119 ALA A O 1
ATOM 910 N N . GLU A 1 120 ? -10.350 7.408 -0.781 1.00 91.06 120 GLU A N 1
ATOM 911 C CA . GLU A 1 120 ? -11.107 6.315 -0.157 1.00 91.06 120 GLU A CA 1
ATOM 912 C C . GLU A 1 120 ? -11.896 6.791 1.070 1.00 91.06 120 GLU A C 1
ATOM 914 O O . GLU A 1 120 ? -13.025 6.359 1.304 1.00 91.06 120 GLU A O 1
ATOM 919 N N . PHE A 1 121 ? -11.310 7.706 1.841 1.00 87.19 121 PHE A N 1
ATOM 920 C CA . PHE A 1 121 ? -11.867 8.224 3.084 1.00 87.19 121 PHE A CA 1
ATOM 921 C C . PHE A 1 121 ? -11.987 9.759 3.025 1.00 87.19 121 PHE A C 1
ATOM 923 O O . PHE A 1 121 ? -11.291 10.462 3.761 1.00 87.19 121 PHE A O 1
ATOM 930 N N . PRO A 1 122 ? -12.873 10.309 2.172 1.00 78.12 122 PRO A N 1
ATOM 931 C CA . PRO A 1 122 ? -12.951 11.751 1.904 1.00 78.12 122 PRO A CA 1
ATOM 932 C C . PRO A 1 122 ? -13.364 12.578 3.126 1.00 78.12 122 PRO A C 1
ATOM 934 O O . PRO A 1 122 ? -12.892 13.699 3.308 1.00 78.12 122 PRO A O 1
ATOM 937 N N . ASP A 1 123 ? -14.184 12.007 4.011 1.00 72.62 123 ASP A N 1
ATOM 938 C CA . ASP A 1 123 ? -14.583 12.640 5.277 1.00 72.62 123 ASP A CA 1
ATOM 939 C C . ASP A 1 123 ? -13.482 12.570 6.345 1.00 72.62 123 ASP A C 1
ATOM 941 O O . ASP A 1 123 ? -13.610 13.105 7.446 1.00 72.62 123 ASP A O 1
ATOM 945 N N . SER A 1 124 ? -12.388 11.882 6.025 1.00 62.44 124 SER A N 1
ATOM 946 C CA . SER A 1 124 ? -11.292 11.582 6.927 1.00 62.44 124 SER A CA 1
ATOM 947 C C . SER A 1 124 ? -10.016 12.249 6.463 1.00 62.44 124 SER A C 1
ATOM 949 O O . SER A 1 124 ? -9.005 11.576 6.307 1.00 62.44 124 SER A O 1
ATOM 951 N N . ASN A 1 125 ? -10.080 13.557 6.211 1.00 54.94 125 ASN A N 1
ATOM 952 C CA . ASN A 1 125 ? -8.960 14.330 5.690 1.00 54.94 125 ASN A CA 1
ATOM 953 C C . ASN A 1 125 ? -7.709 14.070 6.556 1.00 54.94 125 ASN A C 1
ATOM 955 O O . ASN A 1 125 ? -7.668 14.529 7.703 1.00 54.94 125 ASN A O 1
ATOM 959 N N . PRO A 1 126 ? -6.721 13.292 6.076 1.00 54.56 126 PRO A N 1
ATOM 960 C CA . PRO A 1 126 ? -5.566 12.910 6.870 1.00 54.56 126 PRO A CA 1
ATOM 961 C C . PRO A 1 126 ? -4.557 14.057 6.790 1.00 54.56 126 PRO A C 1
ATOM 963 O O . PRO A 1 126 ? -3.497 13.947 6.180 1.00 54.56 126 PRO A O 1
ATOM 966 N N . VAL A 1 127 ? -4.956 15.213 7.312 1.00 47.34 127 VAL A N 1
ATOM 967 C CA . VAL A 1 127 ? -4.166 16.438 7.297 1.00 47.34 127 VAL A CA 1
ATOM 968 C C . VAL A 1 127 ? -3.527 16.579 8.663 1.00 47.34 127 VAL A C 1
ATOM 970 O O . VAL A 1 127 ? -4.221 16.821 9.643 1.00 47.34 127 VAL A O 1
ATOM 973 N N . GLU A 1 128 ? -2.204 16.426 8.649 1.00 38.50 128 GLU A N 1
ATOM 974 C CA . GLU A 1 128 ? -1.242 16.936 9.629 1.00 38.50 128 GLU A CA 1
ATOM 975 C C . GLU A 1 128 ? -1.351 16.401 11.073 1.00 38.50 128 GLU A C 1
ATOM 977 O O . GLU A 1 128 ? -2.296 16.6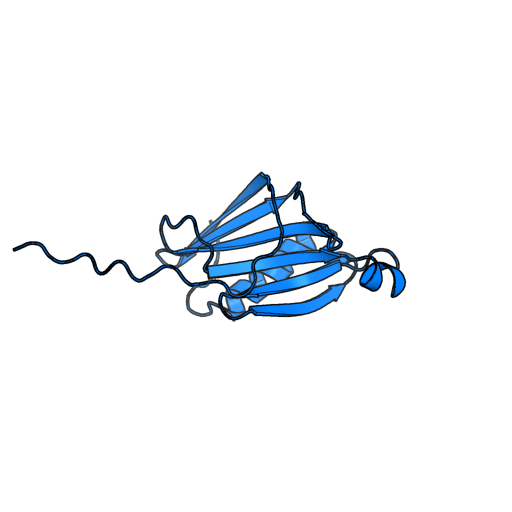59 11.815 1.00 38.50 128 GLU A O 1
ATOM 982 N N . LEU A 1 129 ? -0.280 15.717 11.497 1.00 37.72 129 LEU A N 1
ATOM 983 C CA . LEU A 1 129 ? 0.276 15.906 12.839 1.00 37.72 129 LEU A CA 1
ATOM 984 C C . LEU A 1 129 ? 1.425 16.908 12.734 1.00 37.72 129 LEU A C 1
ATOM 986 O O . LEU A 1 129 ? 2.251 16.720 11.809 1.00 37.72 129 LEU A O 1
#

Foldseek 3Di:
DDDDPPPVDDQQAPDDFQWPDWDWDDWFDWPQFKIKTKTAPTDGPDFKDWGIKIFIGGHPDPDGQKMWTFIDGPVNCVVDNQKTWTWIGHSHGIDTDDIDSCCNDDPVVVVVRLVVVCVVVVVTNRDDD

Nearest PDB structures (foldseek):
  2cn3-assembly2_B  TM=4.301E-01  e=2.054E+00  Acetivibrio thermocellus
  5woo-assembly1_A  TM=4.200E-01  e=5.827E+00  Staphylococcus aureus
  6eys-assembly2_D  TM=3.562E-01  e=1.742E+00  Pseudomonas aeruginosa UCBPP-PA14

Radius of gyration: 15.59 Å; Cα contacts (8 Å, |Δi|>4): 253; chains: 1; bounding box: 41×32×52 Å

Secondary structure (DSSP, 8-state):
--------PPP--S----EEEEEEEEEEE-STTEEEEEEEEEEESSSPEEEEEEEEEETT-SS-SEEEEEEE-HHHHHTSTT-EEEEEEETTEEEEEEEEGGGGSHHHHHHHHHHHHHHHSTTS-----

pLDDT: mean 83.64, std 15.85, range [37.72, 97.75]

Sequence (129 aa):
MATGTETNPLPTWQYLPPIEYGETVQSFGGAPGLRVAFYTNLRSSGAVQFRYLAAVYVGDTMFPLFMVTSETSPGLALDGKGKWALGVFRPEGHATKDISPDYGNWHPFVAAAMELIAAEFPDSNPVEL